Protein AF-A0A7C1IJS5-F1 (afdb_monomer_lite)

Radius of gyration: 11.24 Å; chains: 1; bo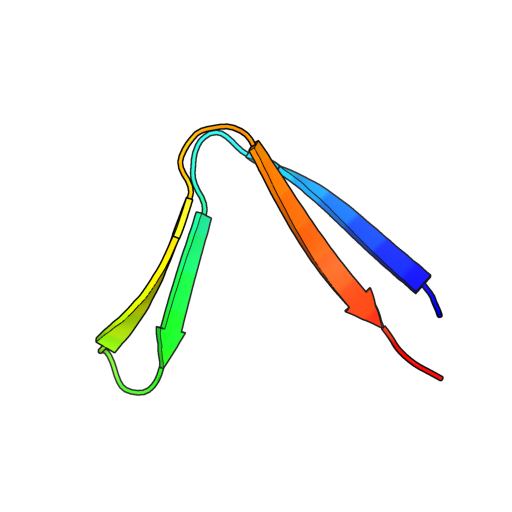unding box: 15×27×26 Å

Sequence (34 aa):
MRAVVQRVSEASVTVDGERIGEIGAGLLVLVGVA

Structure (mmCIF, N/CA/C/O backbone):
data_AF-A0A7C1IJS5-F1
#
_entry.id   AF-A0A7C1IJS5-F1
#
loop_
_atom_site.group_PDB
_atom_site.id
_atom_site.type_symbol
_atom_site.label_atom_id
_atom_site.label_alt_id
_atom_site.label_comp_id
_atom_site.label_asym_id
_atom_site.label_entity_id
_atom_site.label_seq_id
_atom_site.pdbx_PDB_ins_code
_atom_site.Cartn_x
_atom_site.Cartn_y
_atom_site.Cartn_z
_atom_site.occupancy
_atom_site.B_iso_or_equiv
_atom_site.auth_seq_id
_atom_site.auth_comp_id
_atom_site.auth_asym_id
_atom_site.auth_atom_id
_atom_site.pdbx_PDB_model_num
ATOM 1 N N . MET A 1 1 ? 7.806 13.666 -10.200 1.00 95.31 1 MET A N 1
ATOM 2 C CA . MET A 1 1 ? 7.313 13.028 -8.959 1.00 95.31 1 MET A CA 1
ATOM 3 C C . MET A 1 1 ? 6.042 13.722 -8.489 1.00 95.31 1 MET A C 1
ATOM 5 O O . MET A 1 1 ? 6.015 14.947 -8.449 1.00 95.31 1 MET A O 1
ATOM 9 N N . ARG A 1 2 ? 4.989 12.958 -8.191 1.00 97.62 2 ARG A N 1
ATOM 10 C CA . ARG A 1 2 ? 3.705 13.427 -7.637 1.00 97.62 2 ARG A CA 1
ATOM 11 C C . ARG A 1 2 ? 3.189 12.386 -6.636 1.00 97.62 2 ARG A C 1
ATOM 13 O O . ARG A 1 2 ? 3.554 11.221 -6.756 1.00 97.62 2 ARG A O 1
ATOM 20 N N . ALA A 1 3 ? 2.347 12.779 -5.681 1.00 98.25 3 ALA A N 1
ATOM 21 C CA . ALA A 1 3 ? 1.750 11.847 -4.723 1.00 98.25 3 ALA A CA 1
ATOM 22 C C . ALA A 1 3 ? 0.283 12.182 -4.421 1.00 98.25 3 ALA A C 1
ATOM 24 O O . ALA A 1 3 ? -0.091 13.355 -4.391 1.00 98.25 3 ALA A O 1
ATOM 25 N N . VAL A 1 4 ? -0.521 11.148 -4.167 1.00 98.44 4 VAL A N 1
ATOM 26 C CA . VAL A 1 4 ? -1.860 11.255 -3.570 1.00 98.44 4 VAL A CA 1
ATOM 27 C C . VAL A 1 4 ? -1.753 10.801 -2.119 1.00 98.44 4 VAL A C 1
ATOM 29 O O . VAL A 1 4 ? -1.271 9.702 -1.850 1.00 98.44 4 VAL A O 1
ATOM 32 N N . VAL A 1 5 ? -2.182 11.654 -1.189 1.00 98.50 5 VAL A N 1
ATOM 33 C CA . VAL A 1 5 ? -2.072 11.407 0.255 1.00 98.50 5 VAL A CA 1
ATOM 34 C C . VAL A 1 5 ? -3.461 11.212 0.850 1.00 98.50 5 VAL A C 1
ATOM 36 O O . VAL A 1 5 ? -4.346 12.043 0.651 1.00 98.50 5 VAL A O 1
ATOM 39 N N . GLN A 1 6 ? -3.644 10.131 1.605 1.00 98.81 6 GLN A N 1
ATOM 40 C CA . GLN A 1 6 ? -4.901 9.783 2.263 1.00 98.81 6 GLN A CA 1
ATOM 41 C C . GLN A 1 6 ? -4.677 9.661 3.770 1.00 98.81 6 GLN A C 1
ATOM 43 O O . GLN A 1 6 ? -3.839 8.877 4.206 1.00 98.81 6 GLN A O 1
ATOM 48 N N . ARG A 1 7 ? -5.442 10.402 4.578 1.00 98.75 7 ARG A N 1
ATOM 49 C CA . ARG A 1 7 ? -5.512 10.163 6.026 1.00 98.75 7 ARG A CA 1
ATOM 50 C C . ARG A 1 7 ? -6.378 8.939 6.285 1.00 98.75 7 ARG A C 1
ATOM 52 O O . ARG A 1 7 ? -7.531 8.921 5.860 1.00 98.75 7 ARG A O 1
ATOM 59 N N . VAL A 1 8 ? -5.842 7.968 7.011 1.00 98.69 8 VAL A N 1
ATOM 60 C CA . VAL A 1 8 ? -6.494 6.680 7.257 1.00 98.69 8 VAL A CA 1
ATOM 61 C C . VAL A 1 8 ? -6.495 6.332 8.743 1.00 98.69 8 VAL A C 1
ATOM 63 O O . VAL A 1 8 ? -5.600 6.742 9.482 1.00 98.69 8 VAL A O 1
ATOM 66 N N . SER A 1 9 ? -7.506 5.583 9.184 1.00 98.75 9 SER A N 1
ATOM 67 C CA . SER A 1 9 ? -7.484 4.894 10.482 1.00 98.75 9 SER A CA 1
ATOM 68 C C . SER A 1 9 ? -6.683 3.590 10.422 1.00 98.75 9 SER A C 1
ATOM 70 O O . SER A 1 9 ? -6.158 3.167 11.445 1.00 98.75 9 SER A O 1
ATOM 72 N N . GLU A 1 10 ? -6.582 2.986 9.236 1.00 98.75 10 GLU A N 1
ATOM 73 C CA . GLU A 1 10 ? -5.783 1.797 8.928 1.00 98.75 10 GLU A CA 1
ATOM 74 C C . GLU A 1 10 ? -5.522 1.697 7.414 1.00 98.75 10 GLU A C 1
ATOM 76 O O . GLU A 1 10 ? -6.301 2.213 6.608 1.00 98.75 10 GLU A O 1
ATOM 81 N N . ALA A 1 11 ? -4.444 1.020 7.015 1.00 98.75 11 ALA A N 1
ATOM 82 C CA . ALA A 1 11 ? -4.202 0.608 5.630 1.00 98.75 11 ALA A CA 1
ATOM 83 C C . ALA A 1 11 ? -3.316 -0.646 5.587 1.00 98.75 11 ALA A C 1
ATOM 85 O O . ALA A 1 11 ? -2.525 -0.883 6.497 1.00 98.75 11 ALA A O 1
ATOM 86 N N . SER A 1 12 ? -3.418 -1.442 4.521 1.00 98.75 12 SER A N 1
ATOM 87 C CA . SER A 1 12 ? -2.569 -2.622 4.321 1.00 98.75 12 SER A CA 1
ATOM 88 C C . SER A 1 12 ? -2.287 -2.890 2.844 1.00 98.75 12 SER A C 1
ATOM 90 O O . SER A 1 12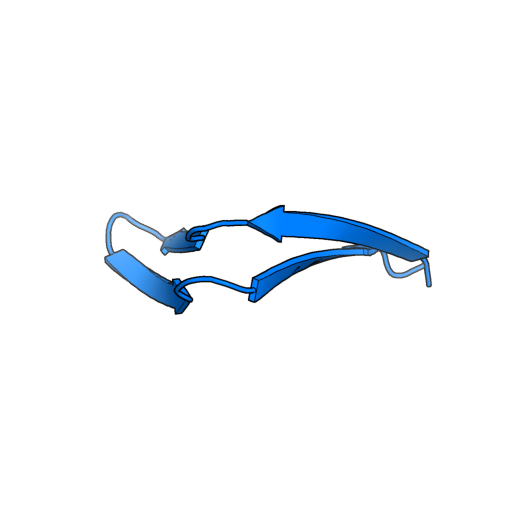 ? -3.011 -2.416 1.968 1.00 98.75 12 SER A O 1
ATOM 92 N N . VAL A 1 13 ? -1.227 -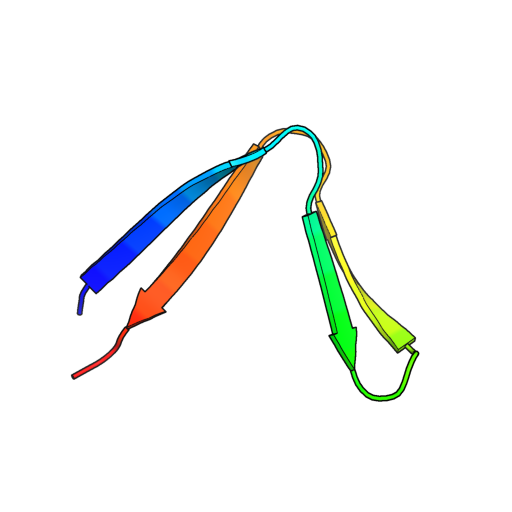3.653 2.579 1.00 98.69 13 VAL A N 1
ATOM 93 C CA . VAL A 1 13 ? -0.856 -4.160 1.255 1.00 98.69 13 VAL A CA 1
ATOM 94 C C . VAL A 1 13 ? -0.831 -5.682 1.320 1.00 98.69 13 VAL A C 1
ATOM 96 O O . VAL A 1 13 ? -0.198 -6.264 2.200 1.00 98.69 13 VAL A O 1
ATOM 99 N N . THR A 1 14 ? -1.534 -6.323 0.390 1.00 98.75 14 THR A N 1
ATOM 100 C CA . THR A 1 14 ? -1.589 -7.784 0.254 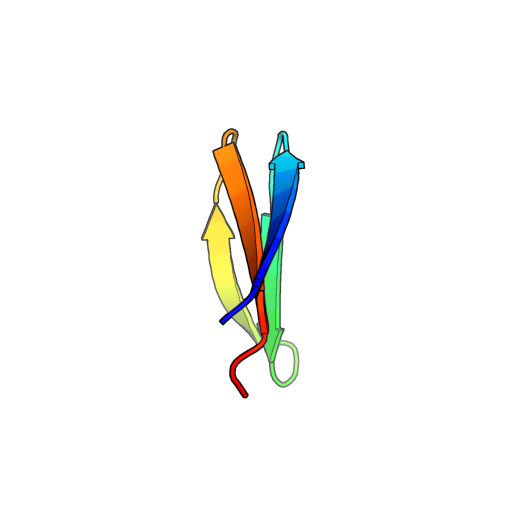1.00 98.75 14 THR A CA 1
ATOM 101 C C . THR A 1 14 ? -1.101 -8.174 -1.137 1.00 98.75 14 THR A C 1
ATOM 103 O O . THR A 1 14 ? -1.536 -7.574 -2.120 1.00 98.75 14 THR A O 1
ATOM 106 N N . VAL A 1 15 ? -0.216 -9.167 -1.219 1.00 98.62 15 VAL A N 1
ATOM 107 C CA . VAL A 1 15 ? 0.296 -9.753 -2.468 1.00 98.62 15 VAL A CA 1
ATOM 108 C C . VAL A 1 15 ? 0.130 -11.263 -2.364 1.00 98.62 15 VAL A C 1
ATOM 110 O O . VAL A 1 15 ? 0.454 -11.838 -1.333 1.00 98.62 15 VAL A O 1
ATOM 113 N N . ASP A 1 16 ? -0.449 -11.893 -3.386 1.00 98.19 16 ASP A N 1
ATOM 114 C CA . ASP A 1 16 ? -0.710 -13.342 -3.416 1.00 98.19 16 ASP A CA 1
ATOM 115 C C . ASP A 1 16 ? -1.476 -13.880 -2.188 1.00 98.19 16 ASP A C 1
ATOM 117 O O . ASP A 1 16 ? -1.310 -15.019 -1.762 1.00 98.19 16 ASP A O 1
ATOM 121 N N . GLY A 1 17 ? -2.348 -13.048 -1.610 1.00 97.50 17 GLY A N 1
ATOM 122 C CA . GLY A 1 17 ? -3.123 -13.379 -0.409 1.00 97.50 17 GLY A CA 1
ATOM 123 C C . GLY A 1 17 ? -2.361 -13.220 0.913 1.00 97.50 17 GLY A C 1
ATOM 124 O O . GLY A 1 17 ? -2.979 -13.332 1.970 1.00 97.50 17 GLY A O 1
ATOM 125 N N . GLU A 1 18 ? -1.067 -12.897 0.880 1.00 98.44 18 GLU A N 1
ATOM 126 C CA . GLU A 1 18 ? -0.251 -12.609 2.060 1.00 98.44 18 GLU A CA 1
ATOM 127 C C . GLU A 1 18 ? -0.183 -11.102 2.334 1.00 98.44 18 GLU A C 1
ATOM 129 O O . GLU A 1 18 ? 0.086 -10.286 1.447 1.00 98.44 18 GLU A O 1
ATOM 134 N N . ARG A 1 19 ? -0.429 -10.707 3.587 1.00 98.31 19 ARG A N 1
ATOM 135 C CA . ARG A 1 19 ? -0.313 -9.313 4.017 1.00 98.31 19 ARG A CA 1
ATOM 136 C C . ARG A 1 19 ? 1.158 -8.961 4.229 1.00 98.31 19 ARG A C 1
ATOM 138 O O . ARG A 1 19 ? 1.739 -9.325 5.244 1.00 98.31 19 ARG A O 1
ATOM 145 N N . ILE A 1 20 ? 1.730 -8.205 3.297 1.00 98.62 20 ILE A N 1
ATOM 146 C CA . ILE A 1 20 ? 3.156 -7.839 3.303 1.00 98.62 20 ILE A CA 1
ATOM 147 C C . ILE A 1 20 ? 3.452 -6.523 4.035 1.00 98.62 20 ILE A C 1
ATOM 149 O O . ILE A 1 20 ? 4.610 -6.180 4.259 1.00 98.62 20 ILE A O 1
ATOM 153 N N . GLY A 1 21 ? 2.421 -5.761 4.401 1.00 98.56 21 GLY A N 1
ATOM 154 C CA . GLY A 1 21 ? 2.584 -4.532 5.166 1.00 98.56 21 GLY A CA 1
ATOM 155 C C . GLY A 1 21 ? 1.258 -3.966 5.644 1.00 98.56 21 GLY A C 1
ATOM 156 O O . GLY A 1 21 ? 0.233 -4.100 4.974 1.00 98.56 21 GLY A O 1
ATOM 157 N N . GLU A 1 22 ? 1.281 -3.318 6.803 1.00 98.69 22 GLU A N 1
ATOM 158 C CA . GLU A 1 22 ? 0.124 -2.642 7.378 1.00 98.69 22 GLU A CA 1
ATOM 159 C C . GLU A 1 22 ? 0.527 -1.478 8.276 1.00 98.69 22 GLU A C 1
ATOM 161 O O . GLU A 1 22 ? 1.641 -1.422 8.799 1.00 98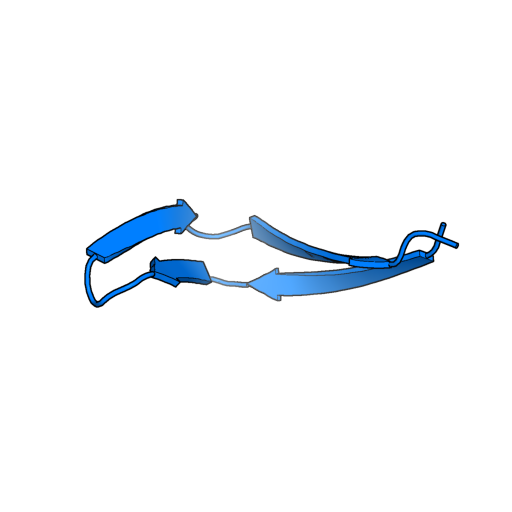.69 22 GLU A O 1
ATOM 166 N N . ILE A 1 23 ? -0.406 -0.543 8.434 1.00 98.81 23 ILE A N 1
ATOM 167 C CA . ILE A 1 23 ? -0.312 0.582 9.359 1.00 98.81 23 ILE A CA 1
ATOM 168 C C . ILE A 1 23 ? -1.654 0.786 10.070 1.00 98.81 23 ILE A C 1
ATOM 170 O O . ILE A 1 23 ? -2.716 0.509 9.509 1.00 98.81 23 ILE A O 1
ATOM 174 N N . GLY A 1 24 ? -1.595 1.323 11.292 1.00 98.56 24 GLY A N 1
ATOM 175 C CA . GLY A 1 24 ? -2.755 1.879 11.994 1.00 98.56 24 GLY A CA 1
ATOM 176 C C . GLY A 1 24 ? -3.072 3.306 11.530 1.00 98.56 24 GLY A C 1
ATOM 177 O O . GLY A 1 24 ? -2.903 3.646 10.357 1.00 98.56 24 GLY A O 1
ATOM 178 N N . ALA A 1 25 ? -3.500 4.168 12.456 1.00 98.69 25 ALA A N 1
ATOM 179 C CA . ALA A 1 25 ? -3.841 5.549 12.130 1.00 98.69 25 ALA A CA 1
ATOM 180 C C . ALA A 1 25 ? -2.630 6.304 11.557 1.00 98.69 25 ALA A C 1
ATOM 182 O O . ALA A 1 25 ? -1.566 6.356 12.175 1.00 98.69 25 ALA A O 1
ATOM 183 N N . GLY A 1 26 ? -2.790 6.908 10.380 1.00 98.75 26 GLY A N 1
ATOM 184 C CA . GLY A 1 26 ? -1.675 7.539 9.683 1.00 98.75 26 GLY A CA 1
ATOM 185 C C . GLY A 1 26 ? -2.025 8.058 8.295 1.00 98.75 26 GLY A C 1
ATOM 186 O O . GLY A 1 26 ? -3.161 8.457 8.023 1.00 98.75 26 GLY A O 1
ATOM 187 N N . LEU A 1 27 ? -1.017 8.078 7.423 1.00 98.81 27 LEU A N 1
ATOM 188 C CA . LEU A 1 27 ? -1.139 8.506 6.034 1.00 98.81 27 LEU A CA 1
ATOM 189 C C . LEU A 1 27 ? -0.757 7.361 5.090 1.00 98.81 27 LEU A C 1
ATOM 191 O O . LEU A 1 27 ? 0.348 6.831 5.179 1.00 98.81 27 LEU A O 1
ATOM 195 N N . LEU A 1 28 ? -1.643 7.035 4.151 1.00 98.81 28 LEU A N 1
ATOM 196 C CA . LEU A 1 28 ? -1.323 6.225 2.978 1.00 98.81 28 LEU A CA 1
ATOM 197 C C . LEU A 1 28 ? -0.880 7.158 1.846 1.00 98.81 28 LEU A C 1
ATOM 199 O O . LEU A 1 28 ? -1.561 8.140 1.540 1.00 98.81 28 LEU A O 1
ATOM 203 N N . VAL A 1 29 ? 0.260 6.854 1.227 1.00 98.56 29 VAL A N 1
ATOM 204 C CA . VAL A 1 29 ? 0.843 7.664 0.152 1.00 98.56 29 VAL A CA 1
ATOM 205 C C . VAL A 1 29 ? 0.957 6.825 -1.115 1.00 98.56 29 VAL A C 1
ATOM 207 O O . VAL A 1 29 ? 1.737 5.878 -1.171 1.00 98.56 29 VAL A O 1
ATOM 210 N N . LEU A 1 30 ? 0.211 7.203 -2.151 1.00 98.62 30 LEU A N 1
ATOM 211 C CA . LEU A 1 30 ? 0.340 6.631 -3.491 1.00 98.62 30 LEU A CA 1
ATOM 212 C C . LEU A 1 30 ? 1.288 7.515 -4.307 1.00 98.62 30 LEU A C 1
ATOM 214 O O . LEU A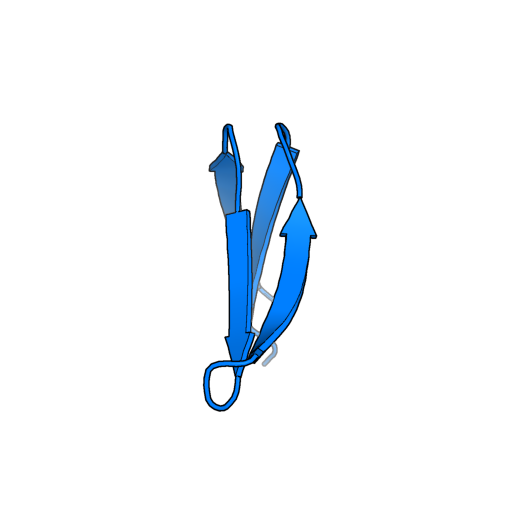 1 30 ? 0.981 8.682 -4.562 1.00 98.62 30 LEU A O 1
ATOM 218 N N . VAL A 1 31 ? 2.448 6.982 -4.695 1.00 98.25 31 VAL A N 1
ATOM 219 C CA . VAL A 1 31 ? 3.529 7.751 -5.336 1.00 98.25 31 VAL A CA 1
ATOM 220 C C . VAL A 1 31 ? 3.581 7.474 -6.837 1.00 98.25 31 VAL A C 1
ATOM 222 O O . VAL A 1 31 ? 3.704 6.331 -7.263 1.00 98.25 31 VAL A O 1
ATOM 225 N N . GLY A 1 32 ? 3.541 8.537 -7.640 1.00 98.25 32 GLY A N 1
ATOM 226 C CA . GLY A 1 32 ? 3.798 8.507 -9.077 1.00 98.25 32 GLY A CA 1
ATOM 227 C C . GLY A 1 32 ? 5.170 9.097 -9.411 1.00 98.25 32 GLY A C 1
ATOM 228 O O . GLY A 1 32 ? 5.456 10.266 -9.112 1.00 98.25 32 GLY A O 1
ATOM 229 N N . VAL A 1 33 ? 6.016 8.305 -10.066 1.00 97.31 33 VAL A N 1
ATOM 230 C CA . VAL A 1 33 ? 7.320 8.729 -10.603 1.00 97.31 33 VAL A CA 1
ATOM 231 C C . VAL A 1 33 ? 7.180 8.945 -12.113 1.00 97.31 33 VAL A C 1
ATOM 233 O O . VAL A 1 33 ? 6.419 8.234 -12.763 1.00 97.31 33 VAL A O 1
ATOM 236 N N . ALA A 1 34 ? 7.851 9.970 -12.640 1.00 85.12 34 ALA A N 1
ATOM 237 C CA . ALA A 1 34 ? 7.901 10.313 -14.061 1.00 85.12 34 ALA A CA 1
ATOM 238 C C . ALA A 1 34 ? 9.362 10.354 -14.498 1.00 85.12 34 ALA A C 1
ATOM 240 O O . ALA A 1 34 ? 10.182 10.710 -13.615 1.00 85.12 34 ALA A O 1
#

Secondary structure (DSSP, 8-state):
-EEEEEEES-EEEEETTEEEEEESSEEEEEEE--

pLDDT: mean 98.01, std 2.34, range [85.12, 98.81]

Foldseek 3Di:
DDKDKDFDQKDFDDDPNRTPDIDGGDIDIDDDDD